Protein AF-A0A7C4CRE8-F1 (afdb_monomer)

Secondary structure (DSSP, 8-state):
----HHHHHHHHHHHHHHHHHHS--------SSPP------TTHHHHHHHHHHHHHHHHHHH---HHHHHHHHHHHHHHHHHHHHHHHHHHHHHHHHHHT-

Mean predicted aligned error: 9.49 Å

Radius of gyration: 18.03 Å; Cα contacts (8 Å, |Δi|>4): 74; chains: 1; bounding box: 43×20×54 Å

Foldseek 3Di:
DQFQVVLLVQLVVLLVVLVCLVPPPPVPDPPPPDDPDDPDPPCNLVSLVSNLSSQLSNLVRGDPDPVSSVVSNVVSVVVSVVVVVVVVVVVVVVVVVVVVD

pLDDT: mean 78.77, std 13.89, range [44.62, 94.94]

Structure (mmCIF, N/CA/C/O backbone):
data_AF-A0A7C4CRE8-F1
#
_entry.id   AF-A0A7C4CRE8-F1
#
loop_
_atom_site.group_PDB
_atom_site.id
_atom_site.type_symbol
_atom_site.label_atom_id
_atom_site.label_alt_id
_atom_site.label_comp_id
_atom_site.label_asym_id
_atom_site.label_entity_id
_atom_site.label_seq_id
_atom_site.pdbx_PDB_ins_code
_atom_site.Cartn_x
_atom_site.Cartn_y
_atom_site.Cartn_z
_atom_site.occupancy
_atom_site.B_iso_or_equiv
_atom_site.auth_seq_id
_atom_site.auth_comp_id
_atom_site.auth_asym_id
_atom_site.auth_atom_id
_atom_site.pdbx_PDB_model_num
ATOM 1 N N . MET A 1 1 ? -11.728 -1.499 21.779 1.00 69.50 1 MET A N 1
ATOM 2 C CA . MET A 1 1 ? -11.131 -1.311 20.448 1.00 69.50 1 MET A CA 1
ATOM 3 C C . MET A 1 1 ? -12.229 -1.425 19.403 1.00 69.50 1 MET A C 1
ATOM 5 O O . MET A 1 1 ? -12.697 -2.532 19.158 1.00 69.50 1 MET A O 1
ATOM 9 N N . LYS A 1 2 ? -12.728 -0.309 18.866 1.00 77.81 2 LYS A N 1
ATOM 10 C CA . LYS A 1 2 ? -13.654 -0.304 17.727 1.00 77.81 2 LYS A CA 1
ATOM 11 C C . LYS A 1 2 ? -12.836 -0.351 16.442 1.00 77.81 2 LYS A C 1
ATOM 13 O O . LYS A 1 2 ? -12.082 0.564 16.128 1.00 77.81 2 LYS A O 1
ATOM 18 N N . ILE A 1 3 ? -12.995 -1.442 15.709 1.00 87.12 3 ILE A N 1
ATOM 19 C CA . ILE A 1 3 ? -12.392 -1.620 14.393 1.00 87.12 3 ILE A CA 1
ATOM 20 C C . ILE A 1 3 ? -13.308 -0.949 13.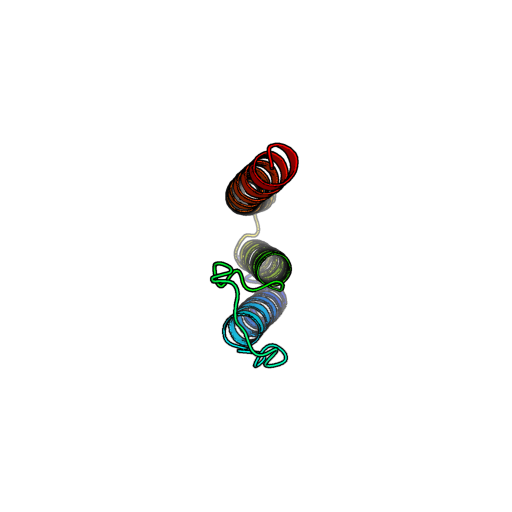369 1.00 87.12 3 ILE A C 1
ATOM 22 O O . ILE A 1 3 ? -14.506 -1.237 13.326 1.00 87.12 3 ILE A O 1
ATOM 26 N N . ASN A 1 4 ? -12.761 -0.060 12.541 1.00 90.12 4 ASN A N 1
ATOM 27 C CA . ASN A 1 4 ? -13.517 0.552 11.453 1.00 90.12 4 ASN A CA 1
ATOM 28 C C . ASN A 1 4 ? -13.378 -0.305 10.189 1.00 90.12 4 ASN A C 1
ATOM 30 O O . ASN A 1 4 ? -12.460 -0.123 9.387 1.00 90.12 4 ASN A O 1
ATOM 34 N N . LEU A 1 5 ? -14.311 -1.246 10.032 1.00 90.94 5 LEU A N 1
ATOM 35 C CA . LEU A 1 5 ? -14.358 -2.176 8.901 1.00 90.94 5 LEU A CA 1
ATOM 36 C C . LEU A 1 5 ? -14.433 -1.465 7.546 1.00 90.94 5 LEU A C 1
ATOM 38 O O . LEU A 1 5 ? -13.876 -1.966 6.575 1.00 90.94 5 LEU A O 1
ATOM 42 N N . THR A 1 6 ? -15.054 -0.286 7.477 1.00 92.88 6 THR A N 1
ATOM 43 C CA . THR A 1 6 ? -15.144 0.494 6.237 1.00 92.88 6 THR A CA 1
ATOM 44 C C . THR A 1 6 ? -13.764 0.936 5.761 1.00 92.88 6 THR A C 1
ATOM 46 O O . THR A 1 6 ? -13.441 0.776 4.589 1.00 92.88 6 THR A O 1
ATOM 49 N N . LEU A 1 7 ? -12.919 1.440 6.666 1.00 92.19 7 LEU A N 1
ATOM 50 C CA . LEU A 1 7 ? -11.554 1.858 6.323 1.00 92.19 7 LEU A CA 1
ATOM 51 C C . LEU A 1 7 ? -10.677 0.675 5.907 1.00 92.19 7 LEU A C 1
ATOM 53 O O . LEU A 1 7 ? -9.885 0.791 4.975 1.00 92.19 7 LEU A O 1
ATOM 57 N N . ILE A 1 8 ? -10.863 -0.479 6.549 1.00 92.06 8 ILE A N 1
ATOM 58 C CA . ILE A 1 8 ? -10.162 -1.710 6.173 1.00 92.06 8 ILE A CA 1
ATOM 59 C C . ILE A 1 8 ? -10.595 -2.160 4.777 1.00 92.06 8 ILE A C 1
ATOM 61 O O . ILE A 1 8 ? -9.739 -2.443 3.946 1.00 92.06 8 ILE A O 1
ATOM 65 N N . ALA A 1 9 ? -11.899 -2.176 4.491 1.00 93.44 9 ALA A N 1
ATOM 66 C CA . ALA A 1 9 ? -12.422 -2.551 3.179 1.00 93.44 9 ALA A CA 1
ATOM 67 C C . ALA A 1 9 ? -11.905 -1.620 2.071 1.00 93.44 9 ALA A C 1
ATOM 69 O O . ALA A 1 9 ? -11.449 -2.096 1.033 1.00 93.44 9 ALA A O 1
ATOM 70 N N . VAL A 1 10 ? -11.899 -0.305 2.316 1.00 93.94 10 VAL A N 1
ATOM 71 C CA . VAL A 1 10 ? -11.302 0.681 1.402 1.00 93.94 10 VAL A CA 1
ATOM 72 C C . VAL A 1 10 ? -9.820 0.379 1.184 1.00 93.94 10 VAL A C 1
ATOM 74 O O . VAL A 1 10 ? -9.363 0.337 0.044 1.00 93.94 10 VAL A O 1
ATOM 77 N N . GLY A 1 11 ? -9.072 0.112 2.253 1.00 92.69 11 GLY A N 1
ATOM 78 C CA . GLY A 1 11 ? -7.651 -0.179 2.140 1.00 92.69 11 GLY A CA 1
ATOM 79 C C . GLY A 1 11 ? -7.341 -1.459 1.361 1.00 92.69 11 GLY A C 1
ATOM 80 O O . GLY A 1 11 ? -6.451 -1.463 0.512 1.00 92.69 11 GLY A O 1
ATOM 81 N N . VAL A 1 12 ? -8.131 -2.515 1.567 1.00 94.00 12 VAL A N 1
ATOM 82 C CA . VAL A 1 12 ? -8.038 -3.765 0.797 1.00 94.00 12 VAL A CA 1
ATOM 83 C C . VAL A 1 12 ? -8.343 -3.529 -0.684 1.00 94.00 12 VAL A C 1
ATOM 85 O O . VAL A 1 12 ? -7.623 -4.051 -1.532 1.00 94.00 12 VAL A O 1
ATOM 88 N N . LEU A 1 13 ? -9.346 -2.709 -1.016 1.00 94.94 13 LEU A N 1
ATOM 89 C CA . LEU A 1 13 ? -9.657 -2.358 -2.407 1.00 94.94 13 LEU A CA 1
ATOM 90 C C . LEU A 1 13 ? -8.505 -1.612 -3.088 1.00 94.94 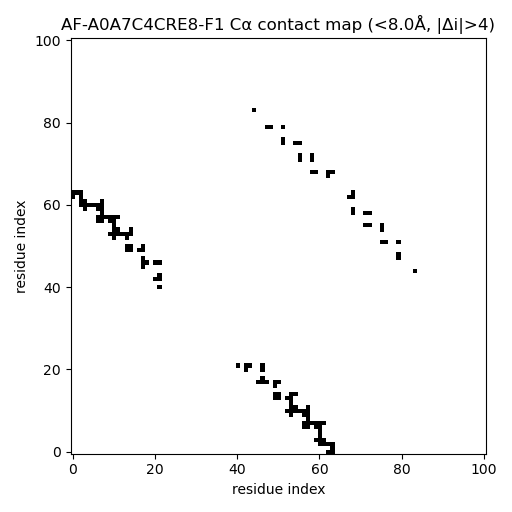13 LEU A C 1
ATOM 92 O O . LEU A 1 13 ? -8.186 -1.911 -4.236 1.00 94.94 13 LEU A O 1
ATOM 96 N N . PHE A 1 14 ? -7.849 -0.685 -2.387 1.00 93.50 14 PHE A N 1
ATOM 97 C CA . PHE A 1 14 ? -6.681 0.022 -2.920 1.00 93.50 14 PHE A CA 1
ATOM 98 C C . PHE A 1 14 ? -5.484 -0.907 -3.145 1.00 93.50 14 PHE A C 1
ATOM 100 O O . PHE A 1 14 ? -4.835 -0.816 -4.186 1.00 93.50 14 PHE A O 1
ATOM 107 N N . ILE A 1 15 ? -5.218 -1.837 -2.221 1.00 92.19 15 ILE A N 1
ATOM 108 C CA . ILE A 1 15 ? -4.166 -2.852 -2.398 1.00 92.19 15 ILE A CA 1
ATOM 109 C C . ILE A 1 15 ? -4.505 -3.777 -3.569 1.00 92.19 15 ILE A C 1
ATOM 111 O O . ILE A 1 15 ? -3.636 -4.083 -4.383 1.00 92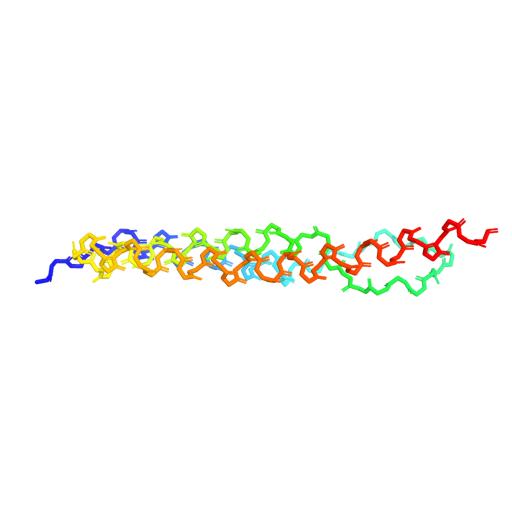.19 15 ILE A O 1
ATOM 115 N N . PHE A 1 16 ? -5.765 -4.192 -3.692 1.00 92.31 16 PHE A N 1
ATOM 116 C CA . PHE A 1 16 ? -6.215 -5.014 -4.809 1.00 92.31 16 PHE A CA 1
ATOM 117 C C . PHE A 1 16 ? -6.071 -4.280 -6.148 1.00 92.31 16 PHE A C 1
ATOM 119 O O . PHE A 1 16 ? -5.565 -4.857 -7.105 1.00 92.31 16 PHE A O 1
ATOM 126 N N . ALA A 1 17 ? -6.439 -2.999 -6.213 1.00 88.88 17 ALA A N 1
ATOM 127 C CA . ALA A 1 17 ? -6.244 -2.171 -7.400 1.00 88.88 17 ALA A CA 1
ATOM 128 C C . ALA A 1 17 ? -4.756 -2.008 -7.749 1.00 88.88 17 ALA A C 1
ATOM 130 O O . ALA A 1 17 ? -4.392 -2.128 -8.916 1.00 88.88 17 ALA A O 1
ATOM 131 N N . ALA A 1 18 ? -3.892 -1.800 -6.749 1.00 89.81 18 ALA A N 1
ATOM 132 C CA . ALA A 1 18 ? -2.444 -1.757 -6.940 1.00 89.81 18 ALA A CA 1
ATOM 133 C C . ALA A 1 18 ? -1.911 -3.084 -7.498 1.00 89.81 18 ALA A C 1
ATOM 135 O O . ALA A 1 18 ? -1.142 -3.084 -8.454 1.00 89.81 18 ALA A O 1
ATOM 136 N N . TYR A 1 19 ? -2.362 -4.215 -6.951 1.00 86.81 19 TYR A N 1
ATOM 137 C CA . TYR A 1 19 ? -1.990 -5.544 -7.429 1.00 86.81 19 TYR A CA 1
ATOM 138 C C . TYR A 1 19 ? -2.472 -5.792 -8.862 1.00 86.81 19 TYR A C 1
ATOM 140 O O . TYR A 1 19 ? -1.694 -6.246 -9.698 1.00 86.81 19 TYR A O 1
ATOM 148 N N . MET A 1 20 ? -3.724 -5.457 -9.177 1.00 86.94 20 MET A N 1
ATOM 149 C CA . MET A 1 20 ? -4.252 -5.567 -10.539 1.00 86.94 20 MET A CA 1
ATOM 150 C C . MET A 1 20 ? -3.447 -4.708 -11.511 1.00 86.94 20 MET A C 1
ATOM 152 O O . MET A 1 20 ? -3.079 -5.201 -12.566 1.00 86.94 20 MET A O 1
ATOM 156 N N . LEU A 1 21 ? -3.115 -3.467 -11.140 1.00 85.62 21 LEU A N 1
ATOM 157 C CA . LEU A 1 21 ? -2.316 -2.562 -11.968 1.00 85.62 21 LEU A CA 1
ATOM 158 C C . LEU A 1 21 ? -0.869 -3.050 -12.143 1.00 85.62 21 LEU A C 1
ATOM 160 O O . LEU A 1 21 ? -0.300 -2.895 -13.218 1.00 85.62 21 LEU A O 1
ATOM 164 N N . HIS A 1 22 ? -0.284 -3.667 -11.114 1.00 82.31 22 HIS A N 1
ATOM 165 C CA . HIS A 1 22 ? 1.058 -4.246 -11.185 1.00 82.31 22 HIS A CA 1
ATOM 166 C C . HIS A 1 22 ? 1.128 -5.430 -12.151 1.00 82.31 22 HIS A C 1
ATOM 168 O O . HIS A 1 22 ? 2.070 -5.529 -12.930 1.00 82.31 22 HIS A O 1
ATOM 174 N N . ASN A 1 23 ? 0.112 -6.299 -12.114 1.00 78.19 23 ASN A N 1
ATOM 175 C CA . ASN A 1 23 ? 0.002 -7.462 -12.998 1.00 78.19 23 ASN A CA 1
ATOM 176 C C . ASN A 1 23 ? -0.634 -7.128 -14.351 1.00 78.19 23 ASN A C 1
ATOM 178 O O . ASN A 1 23 ? -0.799 -8.016 -15.186 1.00 78.19 23 ASN A O 1
ATOM 182 N N . LEU A 1 24 ? -1.024 -5.870 -14.572 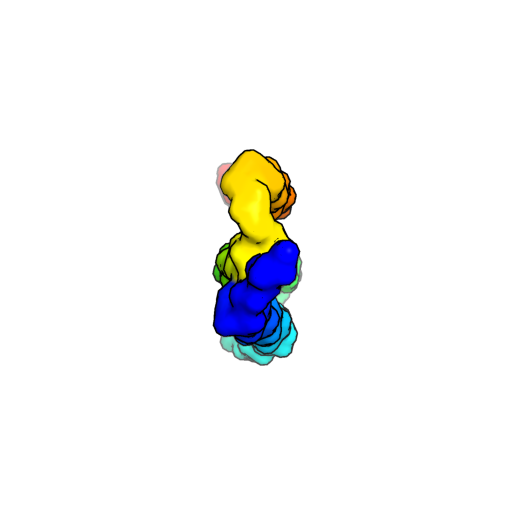1.00 74.94 24 LEU A N 1
ATOM 183 C CA . LEU A 1 24 ? -1.511 -5.423 -15.863 1.00 74.94 24 LEU A CA 1
ATOM 184 C C . LEU A 1 24 ? -0.299 -5.290 -16.782 1.00 74.94 24 LEU A C 1
ATOM 186 O O . LEU A 1 24 ? 0.308 -4.228 -16.916 1.00 74.94 24 LEU A O 1
ATOM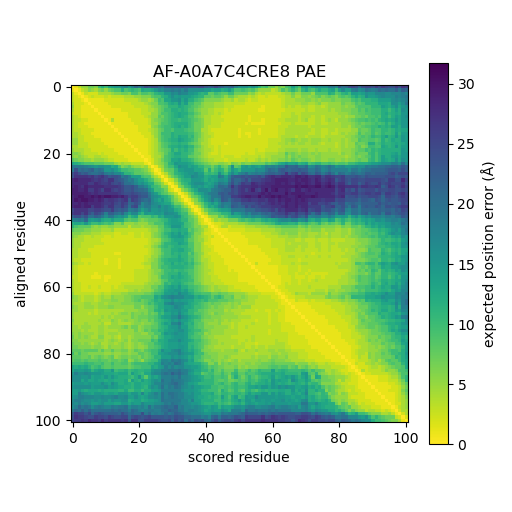 190 N N . GLU A 1 25 ? 0.070 -6.412 -17.392 1.00 58.66 25 GLU A N 1
ATOM 191 C CA . GLU A 1 25 ? 0.989 -6.446 -18.516 1.00 58.66 25 GLU A CA 1
ATOM 192 C C . GLU A 1 25 ? 0.302 -5.731 -19.676 1.00 58.66 25 GLU A C 1
ATOM 194 O O . GLU A 1 25 ? -0.490 -6.310 -20.418 1.00 58.66 25 GLU A O 1
ATOM 199 N N . ILE A 1 26 ? 0.551 -4.431 -19.814 1.00 56.78 26 ILE A N 1
ATOM 200 C CA . ILE A 1 26 ? 0.225 -3.744 -21.056 1.00 56.78 26 ILE A CA 1
ATOM 201 C C . ILE A 1 26 ? 1.270 -4.242 -22.051 1.00 56.78 26 ILE A C 1
ATOM 203 O O . ILE A 1 26 ? 2.454 -3.973 -21.837 1.00 56.78 26 ILE A O 1
ATOM 207 N N . PRO A 1 27 ? 0.888 -4.974 -23.113 1.00 51.97 27 PRO A N 1
ATOM 208 C CA . PRO A 1 27 ? 1.821 -5.298 -24.175 1.00 51.97 27 PRO A CA 1
ATOM 209 C C . PRO A 1 27 ? 2.257 -3.967 -24.780 1.00 51.97 27 PRO A C 1
ATOM 211 O O . PRO A 1 27 ? 1.511 -3.316 -25.513 1.00 51.97 27 PRO A O 1
ATOM 214 N N . TRP A 1 28 ? 3.435 -3.501 -24.378 1.00 55.34 28 TRP A N 1
ATOM 215 C CA . TRP A 1 28 ? 4.032 -2.279 -24.889 1.00 55.34 28 TRP A CA 1
ATOM 216 C C . TRP A 1 28 ? 4.060 -2.393 -26.409 1.00 55.34 28 TRP A C 1
ATOM 218 O O . TRP A 1 28 ? 4.393 -3.452 -26.944 1.00 55.34 28 TRP A O 1
ATOM 228 N N . ILE A 1 29 ? 3.675 -1.312 -27.084 1.00 51.25 29 ILE A N 1
ATOM 229 C CA . ILE A 1 29 ? 3.672 -1.179 -28.540 1.00 51.25 29 ILE A CA 1
ATOM 230 C C . ILE A 1 29 ? 4.946 -1.836 -29.089 1.00 51.25 29 ILE A C 1
ATOM 232 O O . ILE A 1 29 ? 6.054 -1.380 -28.804 1.00 51.25 29 ILE A O 1
ATOM 236 N N . THR A 1 30 ? 4.791 -2.949 -29.811 1.00 44.62 30 THR A N 1
ATOM 237 C CA . THR A 1 30 ? 5.895 -3.741 -30.359 1.00 44.62 30 THR A CA 1
ATOM 238 C C . THR A 1 30 ? 6.584 -2.947 -31.463 1.00 44.62 30 THR A C 1
ATOM 240 O O . THR A 1 30 ? 6.296 -3.121 -32.646 1.00 44.62 30 THR A O 1
ATOM 243 N N . PHE A 1 31 ? 7.483 -2.045 -31.086 1.00 53.53 31 PHE A N 1
ATOM 244 C CA . PHE A 1 31 ? 8.415 -1.429 -32.014 1.00 53.53 31 PHE A CA 1
ATOM 245 C C . PHE A 1 31 ? 9.591 -2.391 -32.203 1.00 53.53 31 PHE A C 1
ATOM 247 O O . PHE A 1 31 ? 10.475 -2.515 -31.360 1.00 53.53 31 PHE A O 1
ATOM 254 N N . THR A 1 32 ? 9.581 -3.124 -33.311 1.00 54.00 32 THR A N 1
ATOM 255 C CA . THR A 1 32 ? 10.774 -3.804 -33.828 1.00 54.00 32 THR A CA 1
ATOM 256 C C . THR A 1 32 ? 11.741 -2.751 -34.391 1.00 54.00 32 THR A C 1
ATOM 258 O O . THR A 1 32 ? 11.298 -1.993 -35.258 1.00 54.00 32 THR A O 1
ATOM 261 N N . PRO A 1 33 ? 13.030 -2.688 -33.988 1.00 56.78 33 PRO A N 1
ATOM 262 C CA . PRO A 1 33 ? 13.777 -3.592 -33.104 1.00 56.78 33 PRO A CA 1
ATOM 263 C C . PRO A 1 33 ? 13.902 -3.086 -31.650 1.00 56.78 33 PRO A C 1
ATOM 265 O O . PRO A 1 33 ? 14.041 -1.891 -31.407 1.00 56.78 33 PRO A O 1
ATOM 268 N N . LEU A 1 34 ? 13.899 -4.028 -30.694 1.00 53.47 34 LEU A N 1
ATOM 269 C CA . LEU A 1 34 ? 13.911 -3.781 -29.247 1.00 53.47 34 LEU A CA 1
ATOM 270 C C . LEU A 1 34 ? 15.293 -3.314 -28.745 1.00 53.47 34 LEU A C 1
ATOM 272 O O . LEU A 1 34 ? 16.226 -4.122 -28.739 1.00 53.47 34 LEU A O 1
ATOM 276 N N . PRO A 1 35 ? 15.446 -2.091 -28.208 1.00 50.25 35 PRO A N 1
ATOM 277 C CA . PRO A 1 35 ? 16.456 -1.871 -27.186 1.00 50.25 35 PRO A CA 1
ATOM 278 C C . PRO A 1 35 ? 16.077 -2.706 -25.954 1.00 50.25 35 PRO A C 1
ATOM 280 O O . PRO A 1 35 ? 14.910 -2.739 -25.560 1.00 50.25 35 PRO A O 1
ATOM 283 N N . THR A 1 36 ? 17.047 -3.392 -25.347 1.00 54.16 36 THR A N 1
ATOM 284 C CA . THR A 1 36 ? 16.927 -4.078 -24.049 1.00 54.16 36 THR A CA 1
ATOM 285 C C . THR A 1 36 ? 16.726 -3.035 -22.949 1.00 54.16 36 THR A C 1
ATOM 287 O O . THR A 1 36 ? 17.609 -2.745 -22.146 1.00 54.16 36 THR A O 1
ATOM 290 N N . VAL A 1 37 ? 15.564 -2.393 -22.951 1.00 49.94 37 VAL A N 1
ATOM 291 C CA . VAL A 1 37 ? 15.138 -1.513 -21.876 1.00 49.94 37 VAL A CA 1
ATOM 292 C C . VAL A 1 37 ? 14.623 -2.448 -20.801 1.00 49.94 37 VAL A C 1
ATOM 294 O O . VAL A 1 37 ? 13.616 -3.128 -20.991 1.00 49.94 37 VAL A O 1
ATOM 297 N N . THR A 1 38 ? 15.380 -2.535 -19.710 1.00 49.31 38 THR A N 1
ATOM 298 C CA . THR A 1 38 ? 14.926 -3.041 -18.414 1.00 49.31 38 THR A CA 1
ATOM 299 C C . THR A 1 38 ? 13.430 -2.796 -18.266 1.00 49.31 38 THR A C 1
ATOM 301 O O . THR A 1 38 ? 12.992 -1.647 -18.333 1.00 49.31 38 THR A O 1
ATOM 304 N N . THR A 1 39 ? 12.673 -3.881 -18.130 1.00 55.53 39 THR A N 1
ATOM 305 C CA . THR A 1 39 ? 11.220 -3.943 -17.940 1.00 55.53 39 THR A CA 1
ATOM 306 C C . THR A 1 39 ? 10.829 -3.278 -16.625 1.00 55.53 39 THR A C 1
ATOM 308 O O . THR A 1 39 ? 10.480 -3.933 -15.651 1.00 55.53 39 THR A O 1
ATOM 311 N N . VAL A 1 40 ? 10.959 -1.961 -16.585 1.00 58.19 40 VAL A N 1
ATOM 312 C CA . VAL A 1 40 ? 10.418 -1.099 -15.549 1.00 58.19 40 VAL A CA 1
ATOM 313 C C . VAL A 1 40 ? 8.971 -0.875 -15.931 1.00 58.19 40 VAL A C 1
ATOM 315 O O . VAL A 1 40 ? 8.704 -0.293 -16.985 1.00 58.19 40 VAL A O 1
ATOM 318 N N . ASN A 1 41 ? 8.033 -1.350 -15.117 1.00 66.12 41 ASN A N 1
ATOM 319 C CA . ASN A 1 41 ? 6.635 -1.047 -15.369 1.00 66.12 41 ASN A CA 1
ATOM 320 C C . ASN A 1 41 ? 6.465 0.481 -15.151 1.00 66.12 41 ASN A C 1
ATOM 322 O O . ASN A 1 41 ? 6.685 0.971 -14.049 1.00 66.12 41 ASN A O 1
ATOM 326 N N . PRO A 1 42 ? 6.102 1.296 -16.159 1.00 68.69 42 PRO A N 1
ATOM 327 C CA . PRO A 1 42 ? 5.931 2.736 -15.994 1.00 68.69 42 PRO A CA 1
ATOM 328 C C . PRO A 1 42 ? 4.806 3.080 -15.007 1.00 68.69 42 PRO A C 1
ATOM 330 O O . PRO A 1 42 ? 4.760 4.203 -14.506 1.00 68.69 42 PRO A O 1
ATOM 333 N N . PHE A 1 43 ? 3.920 2.128 -14.690 1.00 74.12 43 PHE A N 1
ATOM 334 C CA . PHE A 1 43 ? 2.897 2.277 -13.654 1.00 74.12 43 PHE A CA 1
ATOM 335 C C . PHE A 1 43 ? 3.388 1.903 -12.256 1.00 74.12 43 PHE A C 1
ATOM 337 O O . PHE A 1 43 ? 2.668 2.128 -11.289 1.00 74.12 43 PHE A O 1
ATOM 344 N N . GLU A 1 44 ? 4.601 1.381 -12.108 1.00 77.75 44 GLU A N 1
ATOM 345 C CA . GLU A 1 44 ? 5.161 0.940 -10.829 1.00 77.75 44 GLU A CA 1
ATOM 346 C C . GLU A 1 44 ? 5.178 2.042 -9.746 1.00 77.75 44 GLU A C 1
ATOM 348 O O . GLU A 1 44 ? 4.733 1.774 -8.627 1.00 77.75 44 GLU A O 1
ATOM 353 N N . PRO A 1 45 ? 5.505 3.316 -10.057 1.00 79.06 45 PRO A N 1
ATOM 354 C CA . PRO A 1 45 ? 5.327 4.430 -9.119 1.00 79.06 45 PRO A CA 1
ATOM 355 C C . PRO A 1 45 ? 3.880 4.587 -8.618 1.00 79.06 45 PRO A C 1
ATOM 357 O O . PRO A 1 45 ? 3.634 4.836 -7.436 1.00 79.06 45 PRO A O 1
ATOM 360 N N . ILE A 1 46 ? 2.906 4.426 -9.518 1.00 83.25 46 ILE A N 1
ATOM 361 C CA . ILE A 1 46 ? 1.473 4.566 -9.221 1.00 83.25 46 ILE A CA 1
ATOM 362 C C . ILE A 1 46 ? 0.982 3.363 -8.408 1.00 83.25 46 ILE A C 1
ATOM 364 O O . ILE A 1 46 ? 0.215 3.540 -7.463 1.00 83.25 46 ILE A O 1
ATOM 368 N N . VAL A 1 47 ? 1.463 2.157 -8.720 1.00 87.00 47 VAL A N 1
ATOM 369 C CA . VAL A 1 47 ? 1.202 0.929 -7.955 1.00 87.00 47 VAL A CA 1
ATOM 370 C C . VAL A 1 47 ? 1.626 1.111 -6.500 1.00 87.00 47 VAL A C 1
ATOM 372 O O . VAL A 1 47 ? 0.822 0.868 -5.598 1.00 87.00 47 VAL A O 1
ATOM 375 N N . TYR A 1 48 ? 2.849 1.588 -6.249 1.00 85.50 48 TYR A N 1
ATOM 376 C CA . TYR A 1 48 ? 3.325 1.803 -4.881 1.00 85.50 48 TYR A CA 1
ATOM 377 C C . TYR A 1 48 ? 2.534 2.882 -4.146 1.00 85.50 48 TYR A C 1
ATOM 379 O O . TYR A 1 48 ? 2.263 2.734 -2.955 1.00 85.50 48 TYR A O 1
ATOM 387 N N . LEU A 1 49 ? 2.114 3.938 -4.845 1.00 86.38 49 LEU A N 1
ATOM 388 C CA . LEU A 1 49 ? 1.287 4.990 -4.260 1.00 86.38 49 LEU A CA 1
ATOM 389 C C . LEU A 1 49 ? -0.114 4.477 -3.893 1.00 86.38 49 LEU A C 1
ATOM 391 O O . LEU A 1 49 ? -0.608 4.763 -2.804 1.00 86.38 49 LEU A O 1
ATOM 395 N N . LEU A 1 50 ? -0.740 3.669 -4.750 1.00 90.38 50 LEU A N 1
ATOM 396 C CA . LEU A 1 50 ? -2.023 3.026 -4.444 1.00 90.38 50 LEU A CA 1
ATOM 397 C C . LEU A 1 50 ? -1.896 2.057 -3.262 1.00 90.38 50 LEU A C 1
ATOM 399 O O . LEU A 1 50 ? -2.724 2.086 -2.348 1.00 90.38 50 LEU A O 1
ATOM 403 N N . ALA A 1 51 ? -0.828 1.255 -3.228 1.00 89.25 51 ALA A N 1
ATOM 404 C CA . ALA A 1 51 ? -0.537 0.375 -2.101 1.00 89.25 51 ALA A CA 1
ATOM 405 C C . ALA A 1 51 ? -0.323 1.171 -0.797 1.00 89.25 51 ALA A C 1
ATOM 407 O O . ALA A 1 51 ? -0.821 0.759 0.251 1.00 89.25 51 ALA A O 1
ATOM 408 N N . ALA A 1 52 ? 0.331 2.339 -0.863 1.00 88.25 52 ALA A N 1
ATOM 409 C CA . ALA A 1 52 ? 0.516 3.257 0.266 1.00 88.25 52 ALA A CA 1
ATOM 410 C C . ALA A 1 52 ? -0.808 3.661 0.905 1.00 88.25 52 ALA A C 1
ATOM 412 O O . ALA A 1 52 ? -1.014 3.499 2.109 1.00 88.25 52 ALA A O 1
ATOM 413 N N . VAL A 1 53 ? -1.707 4.188 0.072 1.00 91.75 53 VAL A N 1
ATOM 414 C CA . VAL A 1 53 ? -3.024 4.666 0.492 1.00 91.75 53 VAL A CA 1
ATOM 415 C C . VAL A 1 53 ? -3.817 3.509 1.094 1.00 91.75 53 VAL A C 1
ATOM 417 O O . VAL A 1 53 ? -4.438 3.672 2.146 1.00 91.75 53 VAL A O 1
ATOM 420 N N . GLY A 1 54 ? -3.721 2.324 0.484 1.00 92.56 54 GLY A N 1
ATOM 421 C CA . GLY A 1 54 ? -4.340 1.109 0.993 1.00 92.56 54 GLY A CA 1
ATOM 422 C C . GLY A 1 54 ? -3.858 0.718 2.391 1.00 92.56 54 GLY A C 1
ATOM 423 O O . GLY A 1 54 ? -4.671 0.526 3.298 1.00 92.56 54 GLY A O 1
ATOM 424 N N . PHE A 1 55 ? -2.541 0.678 2.603 1.00 90.69 55 PHE A N 1
ATOM 425 C CA . PHE A 1 55 ? -1.952 0.378 3.911 1.00 90.69 55 PHE A CA 1
ATOM 426 C C . PHE A 1 55 ? -2.334 1.406 4.979 1.00 90.69 55 PHE A C 1
ATOM 428 O O . PHE A 1 55 ? -2.716 1.022 6.087 1.00 90.69 55 PHE A O 1
ATOM 435 N N . ILE A 1 56 ? -2.292 2.701 4.651 1.00 91.75 56 ILE A N 1
ATOM 436 C CA . ILE A 1 56 ? -2.682 3.773 5.579 1.00 91.75 56 ILE A CA 1
ATOM 437 C C . ILE A 1 56 ? -4.153 3.620 5.986 1.00 91.75 56 ILE A C 1
ATOM 439 O O . ILE A 1 56 ? -4.474 3.705 7.173 1.00 91.75 56 ILE A O 1
ATOM 443 N N . ALA A 1 57 ? -5.048 3.329 5.040 1.00 91.88 57 ALA A N 1
ATOM 444 C CA . ALA A 1 57 ? -6.462 3.108 5.338 1.00 91.88 57 ALA A CA 1
ATOM 445 C C . ALA A 1 57 ? -6.677 1.908 6.283 1.00 91.88 57 ALA A C 1
ATOM 447 O O . ALA A 1 57 ? -7.428 2.020 7.256 1.00 91.88 57 ALA A O 1
ATOM 448 N N . ILE A 1 58 ? -5.957 0.799 6.075 1.00 92.50 58 ILE A N 1
ATOM 449 C CA . ILE A 1 58 ? -5.999 -0.368 6.975 1.00 92.50 58 ILE A CA 1
ATOM 450 C C . ILE A 1 58 ? -5.498 0.001 8.377 1.00 92.50 58 ILE A C 1
ATOM 452 O O . ILE A 1 58 ? -6.165 -0.311 9.366 1.00 92.50 58 ILE A O 1
ATOM 456 N N . ILE A 1 59 ? -4.369 0.709 8.484 1.00 91.38 59 ILE A N 1
ATOM 457 C CA . ILE A 1 59 ? -3.800 1.161 9.766 1.00 91.38 59 ILE A CA 1
ATOM 458 C C . ILE A 1 59 ? -4.815 2.007 10.543 1.00 91.38 59 ILE A C 1
ATOM 460 O O . ILE A 1 59 ? -5.028 1.783 11.739 1.00 91.38 59 ILE A O 1
ATOM 464 N N . PHE A 1 60 ? -5.462 2.959 9.867 1.00 89.56 60 PHE A N 1
ATOM 465 C CA . PHE A 1 60 ? -6.472 3.829 10.471 1.00 89.56 60 PHE A CA 1
ATOM 466 C C . PHE A 1 60 ? -7.735 3.060 10.880 1.00 89.56 60 PHE A C 1
ATOM 468 O O . PHE A 1 60 ? -8.386 3.440 11.857 1.00 89.56 60 PHE A O 1
ATOM 475 N N . GLY A 1 61 ? -8.062 1.979 10.168 1.00 89.38 61 GLY A N 1
ATOM 476 C CA . GLY A 1 61 ? -9.174 1.091 10.494 1.00 89.38 61 GLY A CA 1
ATOM 477 C C . GLY A 1 61 ? -8.910 0.147 11.671 1.00 89.38 61 GLY A C 1
ATOM 478 O O . GLY A 1 61 ? -9.833 -0.130 12.439 1.00 89.38 61 GLY A O 1
ATOM 479 N N . LEU A 1 62 ? -7.669 -0.319 11.836 1.00 90.25 62 LEU A N 1
ATOM 480 C CA . LEU A 1 62 ? -7.266 -1.263 12.888 1.00 90.25 62 LEU A CA 1
ATOM 481 C C . LEU A 1 62 ? -6.883 -0.588 14.207 1.00 90.25 62 LEU A C 1
ATOM 483 O O . LEU A 1 62 ? -7.042 -1.170 15.279 1.00 90.25 62 LEU A O 1
ATOM 487 N N . THR A 1 63 ? -6.365 0.634 14.134 1.00 89.31 63 THR A N 1
ATOM 488 C CA . THR A 1 63 ? -5.782 1.327 15.283 1.00 89.31 63 THR A CA 1
ATOM 489 C C . THR A 1 63 ? -6.701 2.454 15.721 1.00 89.31 63 THR A C 1
ATOM 491 O O . THR A 1 63 ? -7.129 3.235 14.882 1.00 89.31 63 THR A O 1
ATOM 494 N N . GLU A 1 64 ? -6.987 2.602 17.016 1.00 86.88 64 GLU A N 1
ATOM 495 C CA . GLU A 1 64 ? -7.716 3.772 17.550 1.00 86.88 64 GLU A CA 1
ATOM 496 C C . GLU A 1 64 ? -6.782 4.852 18.097 1.00 86.88 64 GLU A C 1
ATOM 498 O O . GLU A 1 64 ? -7.106 6.037 18.054 1.00 86.88 64 GLU A O 1
ATOM 503 N N . ASN A 1 65 ? -5.611 4.447 18.597 1.00 90.81 65 ASN A N 1
ATOM 504 C CA . ASN A 1 65 ? -4.650 5.359 19.197 1.00 90.81 65 ASN A CA 1
ATOM 505 C C . ASN A 1 65 ? -4.045 6.285 18.118 1.00 90.81 65 ASN A C 1
ATOM 507 O O . ASN A 1 65 ? -3.421 5.786 17.175 1.00 90.81 65 ASN A O 1
ATOM 511 N N . PRO A 1 66 ? -4.189 7.618 18.245 1.00 87.75 66 PRO A N 1
ATOM 512 C CA . PRO A 1 66 ? -3.720 8.568 17.239 1.00 87.75 66 PRO A CA 1
ATOM 513 C C . PRO A 1 66 ? -2.197 8.553 17.067 1.00 87.75 66 PRO A C 1
ATOM 515 O O . PRO A 1 66 ? -1.716 8.746 15.953 1.00 87.75 66 PRO A O 1
ATOM 518 N N . ILE A 1 67 ? -1.445 8.264 18.134 1.00 91.00 67 ILE A N 1
ATOM 519 C CA . ILE A 1 67 ? 0.019 8.167 18.087 1.00 91.00 67 ILE A CA 1
ATOM 520 C C . ILE A 1 67 ? 0.417 6.968 17.231 1.00 91.00 67 ILE A C 1
ATOM 522 O O . ILE A 1 67 ? 1.177 7.122 16.285 1.00 91.00 67 ILE A O 1
ATOM 526 N N . LEU A 1 68 ? -0.162 5.793 17.497 1.00 88.25 68 LEU A N 1
ATOM 527 C CA . LEU A 1 68 ? 0.127 4.588 16.716 1.00 88.25 68 LEU A CA 1
ATOM 528 C C . LEU A 1 68 ? -0.278 4.750 15.243 1.00 88.25 68 LEU A C 1
ATOM 530 O O . LEU A 1 68 ? 0.482 4.351 14.365 1.00 88.25 68 LEU A O 1
ATOM 534 N N . ARG A 1 69 ? -1.425 5.387 14.952 1.00 88.69 69 ARG A N 1
ATOM 535 C CA . ARG A 1 69 ? -1.828 5.714 13.569 1.00 88.69 69 ARG A CA 1
ATOM 536 C C . ARG A 1 69 ? -0.771 6.548 12.858 1.00 88.69 69 ARG A C 1
ATOM 538 O O . ARG A 1 69 ? -0.403 6.228 11.732 1.00 88.69 69 ARG A O 1
ATOM 545 N N . PHE A 1 70 ? -0.292 7.598 13.520 1.00 87.88 70 PHE A N 1
ATOM 546 C CA . PHE A 1 70 ? 0.722 8.481 12.962 1.00 87.88 70 PHE A CA 1
ATOM 547 C C . PHE A 1 70 ? 2.055 7.752 12.767 1.00 87.88 70 PHE A C 1
ATOM 549 O O . PHE A 1 70 ? 2.638 7.838 11.691 1.00 87.88 70 PHE A O 1
ATOM 556 N N . THR A 1 71 ? 2.505 6.980 13.760 1.00 90.94 71 THR A N 1
ATOM 557 C CA . THR A 1 71 ? 3.748 6.204 13.676 1.00 90.94 71 THR A CA 1
ATOM 558 C C . THR A 1 71 ? 3.711 5.209 12.520 1.00 90.94 71 THR A C 1
ATOM 560 O O . THR A 1 71 ? 4.631 5.190 11.707 1.00 90.94 71 THR A O 1
ATOM 563 N N . PHE A 1 72 ? 2.645 4.415 12.398 1.00 89.00 72 PHE A N 1
ATOM 564 C CA . PHE A 1 72 ? 2.537 3.439 11.314 1.00 89.00 72 PHE A CA 1
ATOM 565 C C . PHE A 1 72 ? 2.376 4.105 9.944 1.00 89.00 72 PHE A C 1
ATOM 567 O O . PHE A 1 72 ? 3.025 3.673 8.997 1.00 89.00 72 PHE A O 1
ATOM 574 N N . ALA A 1 73 ? 1.595 5.184 9.831 1.00 87.00 73 ALA A N 1
ATOM 575 C CA . ALA A 1 73 ? 1.473 5.923 8.574 1.00 87.00 73 ALA A CA 1
ATOM 576 C C . ALA A 1 73 ? 2.807 6.546 8.134 1.00 87.00 73 ALA A C 1
ATOM 578 O O . ALA A 1 73 ? 3.157 6.484 6.955 1.00 87.00 73 ALA A O 1
ATOM 579 N N . LEU A 1 74 ? 3.579 7.094 9.077 1.00 89.00 74 LEU A N 1
ATOM 580 C CA . LEU A 1 74 ? 4.910 7.634 8.807 1.00 89.00 74 LEU A CA 1
ATOM 581 C C . LEU A 1 74 ? 5.873 6.537 8.340 1.00 89.00 74 LEU A C 1
ATOM 583 O O . LEU A 1 74 ? 6.588 6.736 7.363 1.00 89.00 74 LEU A O 1
ATOM 587 N N . LEU A 1 75 ? 5.864 5.368 8.990 1.00 88.62 75 LEU A N 1
ATOM 588 C CA . LEU A 1 75 ? 6.671 4.221 8.563 1.00 88.62 75 LEU A CA 1
ATOM 589 C C . LEU A 1 75 ? 6.305 3.764 7.146 1.00 88.62 75 LEU A C 1
ATOM 591 O O . LEU A 1 75 ? 7.200 3.537 6.335 1.00 88.62 75 LEU A O 1
ATOM 595 N N . THR A 1 76 ? 5.012 3.684 6.818 1.00 87.00 76 THR A N 1
ATOM 596 C CA . THR A 1 76 ? 4.548 3.355 5.461 1.00 87.00 76 THR A CA 1
ATOM 597 C C . THR A 1 76 ? 5.074 4.359 4.433 1.00 87.00 76 THR A C 1
ATOM 599 O O . THR A 1 76 ? 5.615 3.953 3.405 1.00 87.00 76 THR A O 1
ATOM 602 N N . LEU A 1 77 ? 4.990 5.661 4.724 1.00 85.06 77 LEU A N 1
ATOM 603 C CA . LEU A 1 77 ? 5.524 6.702 3.842 1.00 85.06 77 LEU A CA 1
ATOM 604 C C . LEU A 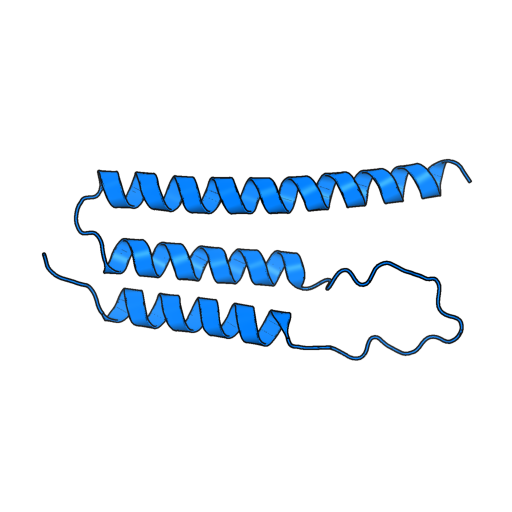1 77 ? 7.044 6.603 3.671 1.00 85.06 77 LEU A C 1
ATOM 606 O O . LEU A 1 77 ? 7.525 6.730 2.549 1.00 85.06 77 LEU A O 1
ATOM 610 N N . LEU A 1 78 ? 7.796 6.336 4.743 1.00 86.62 78 LEU A N 1
ATOM 611 C CA . LEU A 1 78 ? 9.253 6.180 4.680 1.00 86.62 78 LEU A CA 1
ATOM 612 C C . LEU A 1 78 ? 9.674 4.987 3.816 1.00 86.62 78 LEU A C 1
ATOM 614 O O . LEU A 1 78 ? 10.592 5.118 3.011 1.00 86.62 78 LEU A O 1
ATOM 618 N N . VAL A 1 79 ? 8.991 3.845 3.942 1.00 85.06 79 VAL A N 1
ATOM 619 C CA . VAL A 1 79 ? 9.268 2.655 3.118 1.00 85.06 79 VAL A CA 1
ATOM 620 C C . VAL A 1 79 ? 9.040 2.957 1.638 1.00 85.06 79 VAL A C 1
ATOM 622 O O . VAL A 1 79 ? 9.876 2.628 0.801 1.00 85.06 79 VAL A O 1
ATOM 625 N N . ILE A 1 80 ? 7.939 3.628 1.307 1.00 83.25 80 ILE A N 1
ATOM 626 C CA . ILE A 1 80 ? 7.619 3.967 -0.085 1.00 83.25 80 ILE A CA 1
ATOM 627 C C . ILE A 1 80 ? 8.567 5.019 -0.634 1.00 83.25 80 ILE A C 1
ATOM 629 O O . ILE A 1 80 ? 8.999 4.901 -1.777 1.00 83.25 80 ILE A O 1
ATOM 633 N N . PHE A 1 81 ? 8.937 6.006 0.179 1.00 81.62 81 PHE A N 1
ATOM 634 C CA . PHE A 1 81 ? 9.941 6.987 -0.202 1.00 81.62 81 PHE A CA 1
ATOM 635 C C . PHE A 1 81 ? 11.297 6.325 -0.473 1.00 81.62 81 PHE A C 1
ATOM 637 O O . PHE A 1 81 ? 11.920 6.638 -1.479 1.00 81.62 81 PHE A O 1
ATOM 644 N N . ALA A 1 82 ? 11.720 5.359 0.350 1.00 80.25 82 ALA A N 1
ATOM 645 C CA . ALA A 1 82 ? 12.950 4.601 0.120 1.00 80.25 82 ALA A CA 1
ATOM 646 C C . ALA A 1 82 ? 12.907 3.802 -1.196 1.00 80.25 82 ALA A C 1
ATOM 648 O O . ALA A 1 82 ? 13.884 3.802 -1.946 1.00 80.25 82 ALA A O 1
ATOM 649 N N . ILE A 1 83 ? 11.76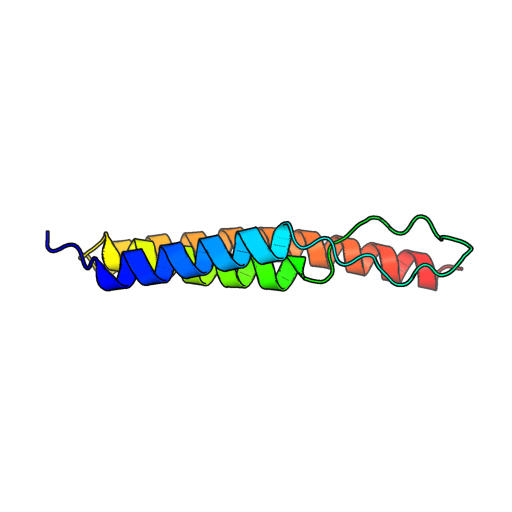7 3.17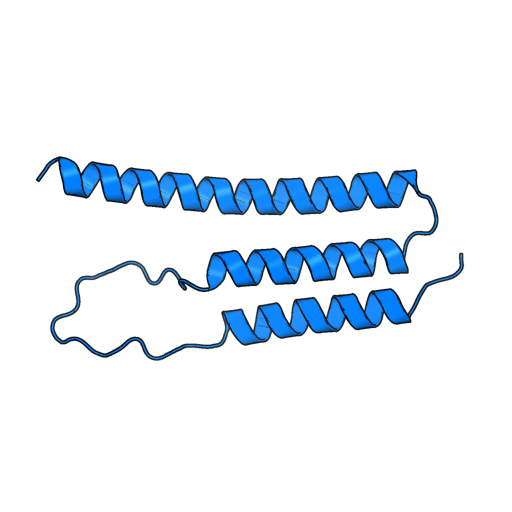5 -1.515 1.00 78.12 83 ILE A N 1
ATOM 650 C CA . ILE A 1 83 ? 11.561 2.487 -2.799 1.00 78.12 83 ILE A CA 1
ATOM 651 C C . ILE A 1 83 ? 11.649 3.493 -3.958 1.00 78.12 83 ILE A C 1
ATOM 653 O O . ILE A 1 83 ? 12.405 3.280 -4.903 1.00 78.12 83 ILE A O 1
ATOM 657 N N . PHE A 1 84 ? 10.936 4.619 -3.869 1.00 75.44 84 PHE A N 1
ATOM 658 C CA . PHE A 1 84 ? 10.951 5.679 -4.885 1.00 75.44 84 PHE A CA 1
ATOM 659 C C . PHE A 1 84 ? 12.331 6.307 -5.086 1.00 75.44 84 PHE A C 1
ATOM 661 O O . PHE A 1 84 ? 12.700 6.624 -6.213 1.00 75.44 84 PHE A O 1
ATOM 668 N N . GLN A 1 85 ? 13.094 6.496 -4.013 1.00 76.06 85 GLN A N 1
ATOM 669 C CA . GLN A 1 85 ? 14.439 7.048 -4.091 1.00 76.06 85 GLN A CA 1
ATOM 670 C C . GLN A 1 85 ? 15.374 6.092 -4.842 1.00 76.06 85 GLN A C 1
ATOM 672 O O . GLN A 1 85 ? 16.095 6.539 -5.729 1.00 76.06 85 GLN A O 1
ATOM 677 N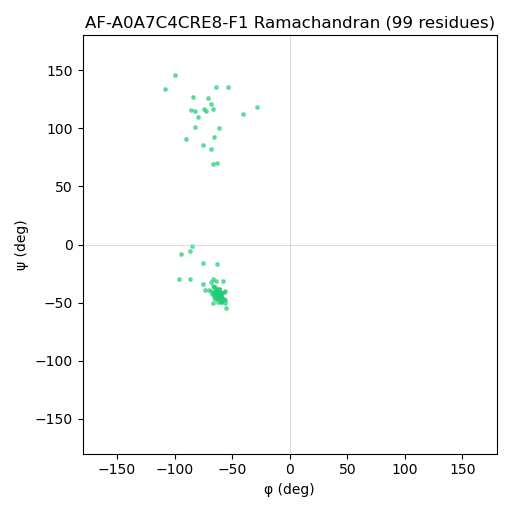 N . GLY A 1 86 ? 15.273 4.781 -4.594 1.00 73.56 86 GLY A N 1
ATOM 678 C CA . GLY A 1 86 ? 15.994 3.777 -5.383 1.00 73.56 86 GLY A CA 1
ATOM 679 C C . GLY A 1 86 ? 15.647 3.836 -6.877 1.00 73.56 86 GLY A C 1
ATOM 680 O O . GLY A 1 86 ? 16.536 3.794 -7.724 1.00 73.56 86 GLY A O 1
ATOM 681 N N . TRP A 1 87 ? 14.367 4.022 -7.211 1.00 66.75 87 TRP A N 1
ATOM 682 C CA . TRP A 1 87 ? 13.915 4.241 -8.591 1.00 66.75 87 TRP A CA 1
ATOM 683 C C . TRP A 1 87 ? 14.480 5.519 -9.217 1.00 66.75 87 TRP A C 1
ATOM 685 O O . TRP A 1 87 ? 14.893 5.522 -10.379 1.00 66.75 87 TRP A O 1
ATOM 695 N N . PHE A 1 88 ? 14.507 6.606 -8.451 1.00 69.81 88 PHE A N 1
ATOM 696 C CA . PHE A 1 88 ? 15.033 7.890 -8.895 1.00 69.81 88 PHE A CA 1
ATOM 697 C C . PHE A 1 88 ? 16.542 7.826 -9.165 1.00 69.81 88 PHE A C 1
ATOM 699 O O . PHE A 1 88 ? 16.998 8.333 -10.190 1.00 69.81 88 PHE A O 1
ATOM 706 N N . ASP A 1 89 ? 17.300 7.139 -8.309 1.00 77.00 89 ASP A N 1
ATOM 707 C CA . ASP A 1 89 ? 18.741 6.936 -8.481 1.00 77.00 89 ASP A CA 1
ATOM 708 C C . ASP A 1 89 ? 19.056 6.142 -9.760 1.00 77.00 89 ASP A C 1
ATOM 710 O O . ASP A 1 89 ? 19.956 6.519 -10.517 1.00 77.00 89 ASP A O 1
ATOM 714 N N . VAL A 1 90 ? 18.270 5.100 -10.061 1.00 69.19 90 VAL A N 1
ATOM 715 C CA . VAL A 1 90 ? 18.383 4.330 -11.315 1.00 69.19 90 VAL A CA 1
ATOM 716 C C . VAL A 1 90 ? 18.097 5.212 -12.535 1.00 69.19 90 VAL A C 1
ATOM 718 O O . VAL A 1 90 ? 18.862 5.200 -13.501 1.00 69.19 90 VAL A O 1
ATOM 721 N N . LEU A 1 91 ? 17.033 6.017 -12.491 1.00 65.88 91 LEU A N 1
ATOM 722 C CA . LEU A 1 91 ? 16.682 6.961 -13.560 1.00 65.88 91 LEU A CA 1
ATOM 723 C C . LEU A 1 91 ? 17.797 7.983 -13.812 1.00 65.88 91 LEU A C 1
ATOM 725 O O . LEU A 1 91 ? 18.156 8.244 -14.963 1.00 65.88 91 LEU A O 1
ATOM 729 N N . LEU A 1 92 ? 18.372 8.541 -12.745 1.00 76.06 92 LEU A N 1
ATOM 730 C CA . LEU A 1 92 ? 19.491 9.472 -12.843 1.00 76.06 92 LEU A CA 1
ATOM 731 C C . LEU A 1 92 ? 20.745 8.812 -13.431 1.00 76.06 92 LEU A C 1
ATOM 733 O O . LEU A 1 92 ? 21.434 9.457 -14.225 1.00 76.06 92 LEU A O 1
ATOM 737 N N . ASP A 1 93 ? 21.041 7.554 -13.087 1.00 76.88 93 ASP A N 1
ATOM 738 C CA . ASP A 1 93 ? 22.169 6.820 -13.677 1.00 76.88 93 ASP A CA 1
ATOM 739 C C . ASP A 1 93 ? 21.967 6.587 -15.183 1.00 76.88 93 ASP A C 1
ATOM 741 O O . ASP A 1 93 ? 22.878 6.831 -15.978 1.00 76.88 93 ASP A O 1
ATOM 745 N N . ILE A 1 94 ? 20.751 6.220 -15.607 1.00 73.44 94 ILE A N 1
ATOM 746 C CA . ILE A 1 94 ? 20.399 6.069 -17.030 1.00 73.44 94 ILE A CA 1
ATOM 747 C C . ILE A 1 94 ? 20.594 7.392 -17.783 1.00 73.44 94 ILE A C 1
ATOM 749 O O . ILE A 1 94 ? 21.259 7.420 -18.821 1.00 73.44 94 ILE A O 1
ATOM 753 N N . ILE A 1 95 ? 20.076 8.505 -17.251 1.00 75.62 95 ILE A N 1
ATOM 754 C CA . ILE A 1 95 ? 20.219 9.833 -17.872 1.00 75.62 95 ILE A CA 1
ATOM 755 C C . ILE A 1 95 ? 21.699 10.224 -17.990 1.00 75.62 95 ILE A C 1
ATOM 757 O O . ILE A 1 95 ? 22.118 10.754 -19.022 1.00 75.62 95 ILE A O 1
ATOM 761 N N . ARG A 1 96 ? 22.512 9.948 -16.961 1.00 76.50 96 ARG A N 1
ATOM 762 C CA . ARG A 1 96 ? 23.959 10.213 -17.008 1.00 76.50 96 ARG A CA 1
ATOM 763 C C . ARG A 1 96 ? 24.653 9.395 -18.092 1.00 76.50 96 ARG A C 1
ATOM 765 O O . ARG A 1 96 ? 25.471 9.960 -18.810 1.00 76.50 96 ARG A O 1
ATOM 772 N N . ARG A 1 97 ? 24.316 8.111 -18.245 1.00 72.94 97 ARG A N 1
ATOM 773 C CA . ARG A 1 97 ? 24.903 7.238 -19.278 1.00 72.94 97 ARG A CA 1
ATOM 774 C C . ARG A 1 97 ? 24.572 7.704 -20.695 1.00 72.94 97 ARG A C 1
ATOM 776 O O . ARG A 1 97 ? 25.451 7.673 -21.547 1.00 72.94 97 ARG A O 1
ATOM 783 N N . ILE A 1 98 ? 23.350 8.183 -20.933 1.00 74.62 98 ILE A N 1
ATOM 784 C CA . ILE A 1 98 ? 22.930 8.704 -22.246 1.00 74.62 98 ILE A CA 1
ATOM 785 C C . ILE A 1 98 ? 23.653 10.015 -22.591 1.00 74.62 98 ILE A C 1
ATOM 787 O O . ILE A 1 98 ? 23.940 10.262 -23.752 1.00 74.62 98 ILE A O 1
ATOM 791 N N . ARG A 1 99 ? 23.982 10.852 -21.598 1.00 69.50 99 ARG A N 1
ATOM 792 C CA . ARG A 1 99 ? 24.642 12.154 -21.815 1.00 69.50 99 ARG A CA 1
ATOM 793 C C . ARG A 1 99 ? 26.138 12.061 -22.158 1.00 69.50 99 ARG A C 1
ATOM 795 O O . ARG A 1 99 ? 26.721 13.067 -22.545 1.00 69.50 99 ARG A O 1
ATOM 802 N N . ILE A 1 100 ? 26.770 10.911 -21.921 1.00 59.94 100 ILE A N 1
ATOM 803 C CA . ILE A 1 100 ? 28.221 10.705 -22.106 1.00 59.94 100 ILE A CA 1
ATOM 804 C C . ILE A 1 100 ? 28.538 10.105 -23.495 1.00 59.94 100 ILE A C 1
ATOM 806 O O . ILE A 1 100 ? 29.705 10.055 -23.880 1.00 59.94 100 ILE A O 1
ATOM 810 N N . VAL A 1 101 ? 27.518 9.698 -24.261 1.00 50.34 101 VAL A N 1
ATOM 811 C CA . VAL A 1 101 ? 27.616 9.250 -25.665 1.00 50.34 101 VAL A CA 1
ATOM 812 C C . VAL A 1 101 ? 27.239 10.396 -26.597 1.00 50.34 101 VAL A C 1
ATOM 814 O O . VAL A 1 101 ? 27.925 10.548 -27.630 1.00 50.34 101 VAL A O 1
#

Solvent-accessible surface area (backbone atoms only — not comparable to full-atom values): 5673 Å² total; per-residue (Å²): 137,79,64,39,62,67,37,32,51,52,9,51,50,30,36,50,51,18,50,52,56,66,69,53,77,69,82,66,82,85,58,86,80,77,75,91,65,78,89,67,62,88,56,48,71,57,25,53,52,34,34,47,54,8,52,42,29,30,43,56,12,71,40,79,54,68,65,59,34,50,54,53,41,51,51,52,50,51,54,50,48,53,54,50,48,55,53,48,53,53,52,52,50,52,54,52,59,63,72,77,110

Sequence (101 aa):
MKINLTLIAVGVLFIFAAYMLHNLEIPWITFTPLPTVTTVNPFEPIVYLLAAVGFIAIIFGLTENPILRFTFALLTLLVIFAIFQGWFDVLLDIIRRIRIV